Protein AF-A0A2I6S7T4-F1 (afdb_monomer_lite)

Structure (mmCIF, N/CA/C/O backbone):
data_AF-A0A2I6S7T4-F1
#
_entry.id   AF-A0A2I6S7T4-F1
#
loop_
_atom_site.group_PDB
_atom_site.id
_atom_site.type_symbol
_atom_site.label_atom_id
_atom_site.label_alt_id
_atom_site.label_comp_id
_atom_site.label_asym_id
_atom_site.label_entity_id
_atom_site.label_seq_id
_atom_site.pdbx_PDB_ins_code
_atom_site.Cartn_x
_atom_site.Cartn_y
_atom_site.Cartn_z
_atom_site.occupancy
_atom_site.B_iso_or_equiv
_atom_site.auth_seq_id
_atom_site.auth_comp_id
_atom_site.auth_asym_id
_atom_site.auth_atom_id
_atom_site.pdbx_PDB_model_num
ATOM 1 N N . MET A 1 1 ? 75.129 13.662 -32.065 1.00 60.12 1 MET A N 1
ATOM 2 C CA . MET A 1 1 ? 73.999 13.547 -31.119 1.00 60.12 1 MET A CA 1
ATOM 3 C C . MET A 1 1 ? 72.729 13.537 -31.941 1.00 60.12 1 MET A C 1
ATOM 5 O O . MET A 1 1 ? 72.327 14.592 -32.410 1.00 60.12 1 MET A O 1
ATOM 9 N N . SER A 1 2 ? 72.159 12.360 -32.183 1.00 69.50 2 SER A N 1
ATOM 10 C CA . SER A 1 2 ? 70.909 12.234 -32.933 1.00 69.50 2 SER A CA 1
ATOM 11 C C . SER A 1 2 ? 69.846 11.771 -31.955 1.00 69.50 2 SER A C 1
ATOM 13 O O . SER A 1 2 ? 69.944 10.685 -31.391 1.00 69.50 2 SER A O 1
ATOM 15 N N . PH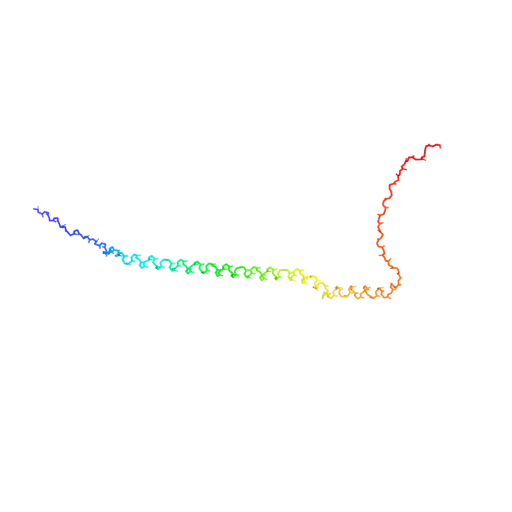E A 1 3 ? 68.914 12.671 -31.675 1.00 71.56 3 PHE A N 1
ATOM 16 C CA . PHE A 1 3 ? 67.750 12.422 -30.843 1.00 71.56 3 PHE A CA 1
ATOM 17 C C . PHE A 1 3 ? 66.821 11.483 -31.617 1.00 71.56 3 PHE A C 1
ATOM 19 O O . PHE A 1 3 ? 66.481 11.781 -32.761 1.00 71.56 3 PHE A O 1
ATOM 26 N N . ASP A 1 4 ? 66.455 10.359 -31.008 1.00 73.12 4 ASP A N 1
ATOM 27 C CA . ASP A 1 4 ? 65.502 9.389 -31.546 1.00 73.12 4 ASP A CA 1
ATOM 28 C C . ASP A 1 4 ? 64.152 9.598 -30.836 1.00 73.12 4 ASP A C 1
ATOM 30 O O . ASP A 1 4 ? 63.977 9.161 -29.692 1.00 73.12 4 ASP A O 1
ATOM 34 N N . PRO A 1 5 ? 63.209 10.358 -31.425 1.00 70.19 5 PRO A N 1
ATOM 35 C CA . PRO A 1 5 ? 61.892 10.538 -30.844 1.00 70.19 5 PRO A CA 1
ATOM 36 C C . PRO A 1 5 ? 61.028 9.325 -31.194 1.00 70.19 5 PRO A C 1
ATOM 38 O O . PRO A 1 5 ? 60.357 9.285 -32.225 1.00 70.19 5 PRO A O 1
ATOM 41 N N . GLY A 1 6 ? 61.026 8.331 -30.307 1.00 71.88 6 GLY A N 1
ATOM 42 C CA . GLY A 1 6 ? 60.129 7.186 -30.422 1.00 71.88 6 GLY A CA 1
ATOM 43 C C . GLY A 1 6 ? 58.660 7.626 -30.489 1.00 71.88 6 GLY A C 1
ATOM 44 O O . GLY A 1 6 ? 58.235 8.457 -29.682 1.00 71.88 6 GLY A O 1
ATOM 45 N N . PRO A 1 7 ? 57.837 7.051 -31.384 1.00 67.44 7 PRO A N 1
ATOM 46 C CA . PRO A 1 7 ? 56.406 7.277 -31.335 1.00 67.44 7 PRO A CA 1
ATOM 47 C C . PRO A 1 7 ? 55.656 5.952 -31.215 1.00 67.44 7 PRO A C 1
ATOM 49 O O . PRO A 1 7 ? 54.933 5.547 -32.121 1.00 67.44 7 PRO A O 1
ATOM 52 N N . TYR A 1 8 ? 55.717 5.311 -30.049 1.00 60.19 8 TYR A N 1
ATOM 53 C CA . TYR A 1 8 ? 54.655 4.373 -29.677 1.00 60.19 8 TYR A CA 1
ATOM 54 C C . TYR A 1 8 ? 53.586 5.144 -28.922 1.00 60.19 8 TYR A C 1
ATOM 56 O O . TYR A 1 8 ? 53.405 5.012 -27.711 1.00 60.19 8 TYR A O 1
ATOM 64 N N . ARG A 1 9 ? 52.863 5.981 -29.672 1.00 63.38 9 ARG A N 1
ATOM 65 C CA . ARG A 1 9 ? 51.558 6.482 -29.253 1.00 63.38 9 ARG A CA 1
ATOM 66 C C . ARG A 1 9 ? 50.675 5.250 -29.058 1.00 63.38 9 ARG A C 1
ATOM 68 O O . ARG A 1 9 ? 50.081 4.747 -30.008 1.00 63.38 9 ARG A O 1
ATOM 75 N N . ARG A 1 10 ? 50.633 4.742 -27.826 1.00 61.56 10 ARG A N 1
ATOM 76 C CA . ARG A 1 10 ? 49.719 3.691 -27.389 1.00 61.56 10 ARG A CA 1
ATOM 77 C C . ARG A 1 10 ? 48.316 4.281 -27.495 1.00 61.56 10 ARG A C 1
ATOM 79 O O . ARG A 1 10 ? 47.837 4.946 -26.583 1.00 61.56 10 ARG A O 1
ATOM 86 N N . GLN A 1 11 ? 47.693 4.108 -28.656 1.00 62.91 11 GLN A N 1
ATOM 87 C CA . GLN A 1 11 ? 46.264 4.310 -28.803 1.00 62.91 11 GLN A CA 1
ATOM 88 C C . GLN A 1 11 ? 45.621 3.260 -27.903 1.00 62.91 11 GLN A C 1
ATOM 90 O O . GLN A 1 11 ? 45.586 2.077 -28.235 1.00 62.91 11 GLN A O 1
ATOM 95 N N . ALA A 1 12 ? 45.194 3.681 -26.715 1.00 62.88 12 ALA A N 1
ATOM 96 C CA . ALA A 1 12 ? 44.221 2.939 -25.944 1.00 62.88 12 ALA A CA 1
ATOM 97 C C . ALA A 1 12 ? 42.948 2.928 -26.792 1.00 62.88 12 ALA A C 1
ATOM 99 O O . ALA A 1 12 ? 42.152 3.863 -26.758 1.00 62.88 12 ALA A O 1
ATOM 100 N N . GLY A 1 13 ? 42.827 1.917 -27.652 1.00 55.03 13 GLY A N 1
ATOM 101 C CA . GLY A 1 13 ? 41.595 1.640 -28.358 1.00 55.03 13 GLY A CA 1
ATOM 102 C C . GLY A 1 13 ? 40.545 1.353 -27.302 1.00 55.03 13 GLY A C 1
ATOM 103 O O . GLY A 1 13 ? 40.586 0.308 -26.656 1.00 55.03 13 GLY A O 1
ATOM 104 N N . THR A 1 14 ? 39.632 2.300 -27.096 1.00 65.44 14 THR A N 1
ATOM 105 C CA . THR A 1 14 ? 38.368 2.041 -26.417 1.00 65.44 14 THR A CA 1
ATOM 106 C C . THR A 1 14 ? 37.789 0.780 -27.060 1.00 65.44 14 THR A C 1
ATOM 108 O O . THR A 1 14 ? 37.649 0.771 -28.289 1.00 65.44 14 THR A O 1
ATOM 111 N N . PRO A 1 15 ? 37.536 -0.306 -26.303 1.00 58.41 15 PRO A N 1
ATOM 112 C CA . PRO A 1 15 ? 37.045 -1.547 -26.883 1.00 58.41 15 PRO A CA 1
ATOM 113 C C . PRO A 1 15 ? 35.801 -1.211 -27.695 1.00 58.41 15 PRO A C 1
ATOM 115 O O . PRO A 1 15 ? 34.872 -0.587 -27.183 1.00 58.41 15 PRO A O 1
ATOM 118 N N . GLY A 1 16 ? 35.855 -1.521 -28.991 1.00 58.91 16 GLY A N 1
ATOM 119 C CA . GLY A 1 16 ? 34.860 -1.098 -29.960 1.00 58.91 16 GLY A CA 1
ATOM 120 C C . GLY A 1 16 ? 33.475 -1.558 -29.53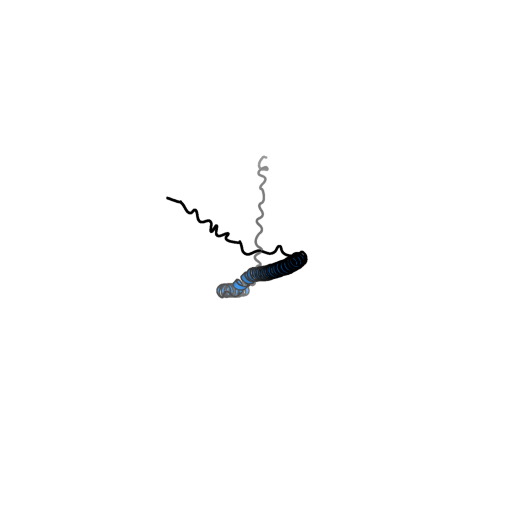5 1.00 58.91 16 GLY A C 1
ATOM 121 O O . GLY A 1 16 ? 33.103 -2.710 -29.754 1.00 58.91 16 GLY A O 1
ATOM 122 N N . VAL A 1 17 ? 32.694 -0.647 -28.955 1.00 63.66 17 VAL A N 1
ATOM 123 C CA . VAL A 1 17 ? 31.253 -0.817 -28.823 1.00 63.66 17 VAL A CA 1
ATOM 124 C C . VAL A 1 17 ? 30.716 -0.691 -30.238 1.00 63.66 17 VAL A C 1
ATOM 126 O O . VAL A 1 17 ? 30.485 0.404 -30.749 1.00 63.66 17 VAL A O 1
ATOM 129 N N . LYS A 1 18 ? 30.623 -1.833 -30.921 1.00 67.81 18 LYS A N 1
ATOM 130 C CA . LYS A 1 18 ? 30.018 -1.930 -32.244 1.00 67.81 18 LYS A CA 1
ATOM 131 C C . LYS A 1 18 ? 28.628 -1.286 -32.134 1.00 67.81 18 LYS A C 1
ATOM 133 O O . LYS A 1 18 ? 27.883 -1.677 -31.230 1.00 67.81 18 LYS A O 1
ATOM 138 N N . PRO A 1 19 ? 28.286 -0.285 -32.967 1.00 66.19 19 PRO A N 1
ATOM 139 C CA . PRO A 1 19 ? 27.015 0.412 -32.834 1.00 66.19 19 PRO A CA 1
ATOM 140 C C . PRO A 1 19 ? 25.893 -0.631 -32.885 1.00 66.19 19 PRO A C 1
ATOM 142 O O . PRO A 1 19 ? 25.895 -1.462 -33.801 1.00 66.19 19 PRO A O 1
ATOM 145 N N . PRO A 1 20 ? 24.989 -0.662 -31.887 1.00 68.25 20 PRO A N 1
ATOM 146 C CA . PRO A 1 20 ? 23.967 -1.690 -31.816 1.00 68.25 20 PRO A CA 1
ATOM 147 C C . PRO A 1 20 ? 23.144 -1.638 -33.099 1.00 68.25 20 PRO A C 1
ATOM 149 O O . PRO A 1 20 ? 22.582 -0.599 -33.451 1.00 68.25 20 PRO A O 1
ATOM 152 N N . GLY A 1 21 ? 23.115 -2.761 -33.818 1.00 79.88 21 GLY A N 1
ATOM 153 C CA . GLY A 1 21 ? 22.316 -2.888 -35.030 1.00 79.88 21 GLY A CA 1
ATOM 154 C C . GLY A 1 21 ? 20.845 -2.599 -34.731 1.00 79.88 21 GLY A C 1
ATOM 155 O O . GLY A 1 21 ? 20.379 -2.785 -33.605 1.00 79.88 21 GLY A O 1
ATOM 156 N N . LEU A 1 22 ? 20.096 -2.165 -35.744 1.00 84.81 22 LEU A N 1
ATOM 157 C CA . LEU A 1 22 ? 18.681 -1.793 -35.607 1.00 84.81 22 LEU A CA 1
ATOM 158 C C . LEU A 1 22 ? 17.838 -2.895 -34.931 1.00 84.81 22 LEU A C 1
ATOM 160 O O . LEU A 1 22 ? 16.957 -2.590 -34.133 1.00 84.81 22 LEU A O 1
ATOM 164 N N . LEU A 1 23 ? 18.180 -4.167 -35.163 1.00 83.44 23 LEU A N 1
ATOM 165 C CA . LEU A 1 23 ? 17.564 -5.327 -34.507 1.00 83.44 23 LEU A CA 1
ATOM 166 C C . LEU A 1 23 ? 17.800 -5.351 -32.990 1.00 83.44 23 LEU A C 1
ATOM 168 O O . LEU A 1 23 ? 16.857 -5.537 -32.228 1.00 83.44 23 LEU A O 1
ATOM 172 N N . ALA A 1 24 ? 19.032 -5.106 -32.534 1.00 83.69 24 ALA A N 1
ATOM 173 C CA . ALA A 1 24 ? 19.344 -5.040 -31.104 1.00 83.69 24 ALA A CA 1
ATOM 174 C C . ALA A 1 24 ? 18.577 -3.899 -30.422 1.00 83.69 24 ALA A C 1
ATOM 176 O O . ALA A 1 24 ? 18.111 -4.039 -29.294 1.00 83.69 24 ALA A O 1
ATOM 177 N N . LYS A 1 25 ? 18.387 -2.786 -31.138 1.00 84.62 25 LYS A N 1
ATOM 178 C CA . LYS A 1 25 ? 17.597 -1.649 -30.665 1.00 84.62 25 LYS A CA 1
ATOM 179 C C . LYS A 1 25 ? 16.107 -1.995 -30.558 1.00 84.62 25 LYS A C 1
ATOM 181 O O . LYS A 1 25 ? 15.478 -1.620 -29.576 1.00 84.62 25 LYS A O 1
ATOM 186 N N . ALA A 1 26 ? 15.563 -2.764 -31.503 1.00 92.06 26 ALA A N 1
ATOM 187 C CA . ALA A 1 26 ? 14.187 -3.257 -31.438 1.00 92.06 26 ALA A CA 1
ATOM 188 C C . ALA A 1 26 ? 13.970 -4.201 -30.243 1.00 92.06 26 ALA A C 1
ATOM 190 O O . ALA A 1 26 ? 13.039 -3.997 -29.468 1.00 92.06 26 ALA A O 1
ATOM 191 N N . PHE A 1 27 ? 14.867 -5.170 -30.029 1.00 92.44 27 PHE A N 1
ATOM 192 C CA . PHE A 1 27 ? 14.802 -6.052 -28.858 1.00 92.44 27 PHE A CA 1
ATOM 193 C C . PHE A 1 27 ? 14.909 -5.283 -27.540 1.00 92.44 27 PHE A C 1
ATOM 195 O O . PHE A 1 27 ? 14.174 -5.583 -26.603 1.00 92.44 27 PHE A O 1
ATOM 202 N N . ALA A 1 28 ? 15.773 -4.267 -27.473 1.00 90.44 28 ALA A N 1
ATOM 203 C CA . ALA A 1 28 ? 15.894 -3.419 -26.293 1.00 90.44 28 ALA A CA 1
ATOM 204 C C . ALA A 1 28 ? 14.595 -2.654 -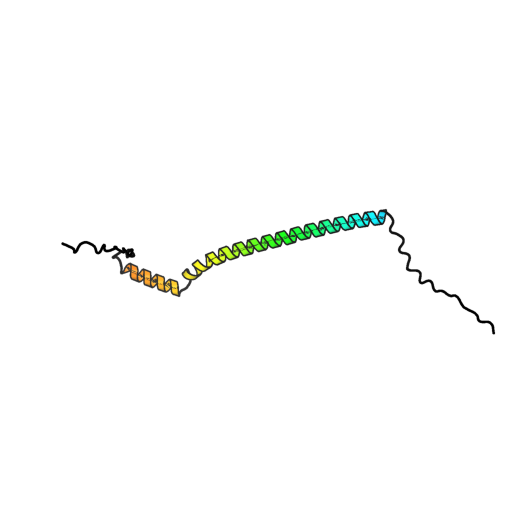25.995 1.00 90.44 28 ALA A C 1
ATOM 206 O O . ALA A 1 28 ? 14.175 -2.595 -24.842 1.00 90.44 28 ALA A O 1
ATOM 207 N N . VAL A 1 29 ? 13.931 -2.110 -27.023 1.00 93.62 29 VAL A N 1
ATOM 208 C CA . VAL A 1 29 ? 12.637 -1.425 -26.866 1.00 93.62 29 VAL A CA 1
ATOM 209 C C . VAL A 1 29 ? 11.568 -2.396 -26.380 1.00 93.62 29 VAL A C 1
ATOM 211 O O . VAL A 1 29 ? 10.870 -2.088 -25.419 1.00 93.62 29 VAL A O 1
ATOM 214 N N . VAL A 1 30 ? 11.470 -3.583 -26.984 1.00 95.56 30 VAL A N 1
ATOM 215 C CA . VAL A 1 30 ? 10.512 -4.609 -26.548 1.00 95.56 30 VAL A CA 1
ATOM 216 C C . VAL A 1 30 ? 10.773 -4.991 -25.094 1.00 95.56 30 VAL A C 1
ATOM 218 O O . VAL A 1 30 ? 9.854 -4.938 -24.289 1.00 95.56 30 VAL A O 1
ATOM 221 N N . ALA A 1 31 ? 12.022 -5.287 -24.728 1.00 95.56 31 ALA A N 1
ATOM 222 C CA . ALA A 1 31 ? 12.385 -5.628 -23.357 1.00 95.56 31 ALA A CA 1
ATOM 223 C C . ALA A 1 31 ? 12.021 -4.512 -22.364 1.00 95.56 31 ALA A C 1
ATOM 225 O O . ALA A 1 31 ? 11.449 -4.793 -21.311 1.00 95.56 31 ALA A O 1
ATOM 226 N N . ALA A 1 32 ? 12.292 -3.251 -22.709 1.00 95.06 32 ALA A N 1
ATOM 227 C CA . ALA A 1 32 ? 11.932 -2.105 -21.880 1.00 95.06 32 ALA A CA 1
ATOM 228 C C . ALA A 1 32 ? 10.412 -1.986 -21.687 1.00 95.06 32 ALA A C 1
ATOM 230 O O . ALA A 1 32 ? 9.957 -1.775 -20.565 1.00 95.06 32 ALA A O 1
ATOM 231 N N . VAL A 1 33 ? 9.624 -2.178 -22.751 1.00 96.56 33 VAL A N 1
ATOM 232 C CA . VAL A 1 33 ? 8.155 -2.174 -22.679 1.00 96.56 33 VAL A CA 1
ATOM 233 C C . VAL A 1 33 ? 7.653 -3.311 -21.792 1.00 96.56 33 VAL A C 1
ATOM 235 O O . VAL A 1 33 ? 6.814 -3.079 -20.924 1.00 96.56 33 VAL A O 1
ATOM 238 N N . THR A 1 34 ? 8.193 -4.521 -21.939 1.00 95.88 34 THR A N 1
ATOM 239 C CA . THR A 1 34 ? 7.803 -5.664 -21.105 1.00 95.88 34 THR A CA 1
ATOM 240 C C . THR A 1 34 ? 8.093 -5.397 -19.630 1.00 95.88 34 THR A C 1
ATOM 242 O O . THR A 1 34 ? 7.226 -5.610 -18.784 1.00 95.88 34 THR A O 1
ATOM 245 N N . ILE A 1 35 ? 9.281 -4.875 -19.310 1.00 96.69 35 ILE A N 1
ATOM 246 C CA . ILE A 1 35 ? 9.655 -4.508 -17.937 1.00 96.69 35 ILE A CA 1
ATOM 247 C C . ILE A 1 35 ? 8.729 -3.413 -17.399 1.00 96.69 35 ILE A C 1
ATOM 249 O O . ILE A 1 35 ? 8.277 -3.509 -16.260 1.00 96.69 35 ILE A O 1
ATOM 253 N N . ALA A 1 36 ? 8.400 -2.406 -18.212 1.00 95.69 36 ALA A N 1
ATOM 254 C CA . ALA A 1 36 ? 7.480 -1.344 -17.822 1.00 95.69 36 ALA A CA 1
ATOM 255 C C . ALA A 1 36 ? 6.085 -1.893 -17.481 1.00 95.69 36 ALA A C 1
ATOM 257 O O . ALA A 1 36 ? 5.510 -1.505 -16.467 1.00 95.69 36 ALA A O 1
ATOM 258 N N . ILE A 1 37 ? 5.567 -2.838 -18.273 1.00 96.06 37 ILE A N 1
ATOM 259 C CA . ILE A 1 37 ? 4.281 -3.496 -18.001 1.00 96.06 37 ILE A CA 1
ATOM 260 C C . ILE A 1 37 ? 4.346 -4.289 -16.695 1.00 96.06 37 ILE A C 1
ATOM 262 O O . ILE A 1 37 ? 3.447 -4.173 -15.866 1.00 96.06 37 ILE A O 1
ATOM 266 N N . VAL A 1 38 ? 5.408 -5.069 -16.476 1.00 96.06 38 VAL A N 1
ATOM 267 C CA . VAL A 1 38 ? 5.574 -5.847 -15.238 1.00 96.06 38 VAL A CA 1
ATOM 268 C C . VAL A 1 38 ? 5.659 -4.929 -14.017 1.00 96.06 38 VAL A C 1
ATOM 270 O O . VAL A 1 38 ? 4.990 -5.181 -13.018 1.00 96.06 38 VAL A O 1
ATOM 273 N N . ALA A 1 39 ? 6.421 -3.836 -14.100 1.00 93.50 39 ALA A N 1
ATOM 274 C CA . ALA A 1 39 ? 6.514 -2.843 -13.033 1.00 93.50 39 ALA A CA 1
ATOM 275 C C . ALA A 1 39 ? 5.160 -2.165 -12.758 1.00 93.50 39 ALA A C 1
ATOM 277 O O . ALA A 1 39 ? 4.778 -1.989 -11.600 1.00 93.50 39 ALA A O 1
ATOM 278 N N . LEU A 1 40 ? 4.403 -1.840 -13.812 1.00 93.94 40 LEU A N 1
ATOM 279 C CA . LEU A 1 40 ? 3.053 -1.292 -13.692 1.00 93.94 40 LEU A CA 1
ATOM 280 C C . LEU A 1 40 ? 2.109 -2.286 -12.999 1.00 93.94 40 LEU A C 1
ATOM 282 O O . LEU A 1 40 ? 1.414 -1.916 -12.056 1.00 93.94 40 LEU A O 1
ATOM 286 N N . MET A 1 41 ? 2.117 -3.555 -13.412 1.00 94.88 41 MET A N 1
ATOM 287 C CA . MET A 1 41 ? 1.325 -4.619 -12.783 1.00 94.88 41 MET A CA 1
ATOM 288 C C . MET A 1 41 ? 1.697 -4.800 -11.312 1.00 94.88 41 MET A C 1
ATOM 290 O O . MET A 1 41 ? 0.815 -4.901 -10.461 1.00 94.88 41 MET A O 1
ATOM 294 N N . PHE A 1 42 ? 2.991 -4.767 -10.993 1.00 94.50 42 PHE A N 1
ATOM 295 C CA . PHE A 1 42 ? 3.464 -4.830 -9.616 1.00 94.50 42 PHE A CA 1
ATOM 296 C C . PHE A 1 42 ? 2.933 -3.660 -8.776 1.00 94.50 42 PHE A C 1
ATOM 298 O O . PHE A 1 42 ? 2.459 -3.871 -7.661 1.00 94.50 42 PHE A O 1
ATOM 305 N N . SER A 1 43 ? 2.928 -2.440 -9.325 1.00 95.25 43 SER A N 1
ATOM 306 C CA . SER A 1 43 ? 2.355 -1.267 -8.655 1.00 95.25 43 SER A CA 1
ATOM 307 C C . SER A 1 43 ? 0.863 -1.441 -8.355 1.00 95.25 43 SER A C 1
ATOM 309 O O . SER A 1 43 ? 0.434 -1.160 -7.235 1.00 95.25 43 SER A O 1
ATOM 311 N N . VAL A 1 44 ? 0.086 -1.982 -9.302 1.00 95.69 44 VAL A N 1
ATOM 312 C CA . VAL A 1 44 ? -1.343 -2.282 -9.099 1.00 95.69 44 VAL A CA 1
ATOM 313 C C . VAL A 1 44 ? -1.542 -3.298 -7.974 1.00 95.69 44 VAL A C 1
ATOM 315 O O . VAL A 1 44 ? -2.415 -3.109 -7.129 1.00 95.69 44 VAL A O 1
ATOM 318 N N . VAL A 1 45 ? -0.722 -4.350 -7.920 1.00 95.62 45 VAL A N 1
ATOM 319 C CA . VAL A 1 45 ? -0.805 -5.372 -6.864 1.00 95.62 45 VAL A CA 1
ATOM 320 C C . VAL A 1 45 ? -0.491 -4.776 -5.494 1.00 95.62 45 VAL A C 1
ATOM 322 O O . VAL A 1 45 ? -1.255 -4.979 -4.552 1.00 95.62 45 VAL A O 1
ATOM 325 N N . VAL A 1 46 ? 0.591 -4.002 -5.373 1.00 95.62 46 VAL A N 1
ATOM 326 C CA . VAL A 1 46 ? 0.947 -3.325 -4.115 1.00 95.62 46 VAL A CA 1
ATOM 327 C C . VAL A 1 46 ? -0.171 -2.382 -3.674 1.00 95.62 46 VAL A C 1
ATOM 329 O O . VAL A 1 46 ? -0.546 -2.378 -2.502 1.00 95.62 46 VAL A O 1
ATOM 332 N N . PHE A 1 47 ? -0.752 -1.628 -4.607 1.00 95.50 47 PHE A N 1
ATOM 333 C CA . PHE A 1 47 ? -1.883 -0.749 -4.330 1.00 95.50 47 PHE A CA 1
ATOM 334 C C . PHE A 1 47 ? -3.121 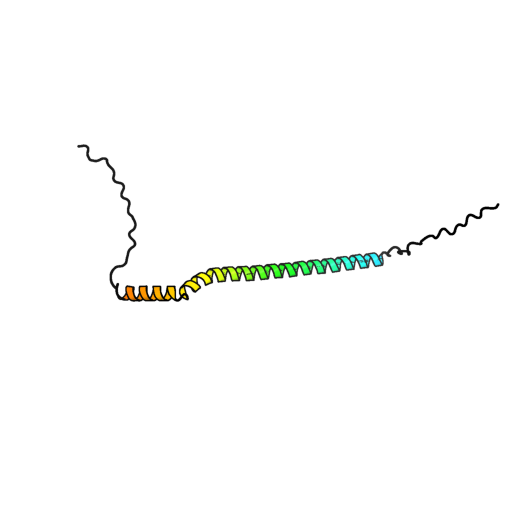-1.526 -3.856 1.00 95.50 47 PHE A C 1
ATOM 336 O O . PHE A 1 47 ? -3.744 -1.145 -2.866 1.00 95.50 47 PHE A O 1
ATOM 343 N N . ALA A 1 48 ? -3.448 -2.652 -4.496 1.00 95.81 48 ALA A N 1
ATOM 344 C CA . ALA A 1 48 ? -4.551 -3.515 -4.079 1.00 95.81 48 ALA A CA 1
ATOM 345 C C . ALA A 1 48 ? -4.337 -4.083 -2.667 1.00 95.81 48 ALA A C 1
ATOM 347 O O . ALA A 1 48 ? -5.269 -4.095 -1.863 1.00 95.81 48 ALA A O 1
ATOM 348 N N . ILE A 1 49 ? -3.108 -4.495 -2.332 1.00 97.19 49 ILE A N 1
ATOM 349 C CA . ILE A 1 49 ? -2.752 -4.948 -0.980 1.00 97.19 49 ILE A CA 1
ATOM 350 C C . ILE A 1 49 ? -2.909 -3.803 0.023 1.00 97.19 49 ILE A C 1
ATOM 352 O O . ILE A 1 49 ? -3.505 -4.002 1.079 1.00 97.19 49 ILE A O 1
ATOM 356 N N . ALA A 1 50 ? -2.427 -2.601 -0.301 1.00 97.12 50 ALA A N 1
ATOM 357 C CA . ALA A 1 50 ? -2.568 -1.434 0.565 1.00 97.12 50 ALA A 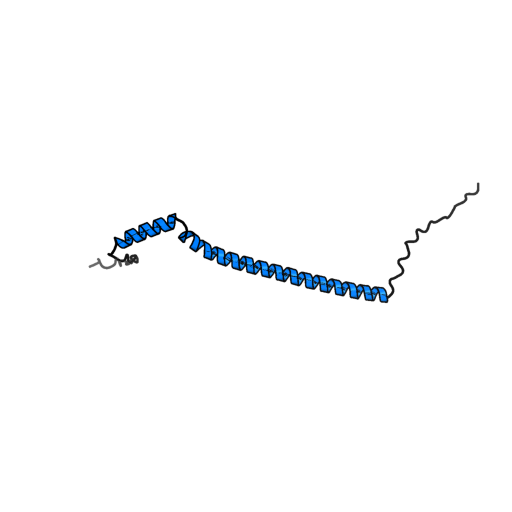CA 1
ATOM 358 C C . ALA A 1 50 ? -4.045 -1.105 0.840 1.00 97.12 50 ALA A C 1
ATOM 360 O O . ALA A 1 50 ? -4.413 -0.864 1.990 1.00 97.12 50 ALA A O 1
ATOM 361 N N . LEU A 1 51 ? -4.906 -1.167 -0.183 1.00 97.06 51 LEU A N 1
ATOM 362 C CA . LEU A 1 51 ? -6.352 -1.014 -0.012 1.00 97.06 51 LEU A CA 1
ATOM 363 C C . LEU A 1 51 ? -6.954 -2.130 0.842 1.00 97.06 51 LEU A C 1
ATOM 365 O O . LEU A 1 51 ? -7.732 -1.838 1.746 1.00 97.06 51 LEU A O 1
ATOM 369 N N . ALA A 1 52 ? -6.587 -3.390 0.603 1.00 96.62 52 ALA A N 1
ATOM 370 C CA . ALA A 1 52 ? -7.077 -4.516 1.392 1.00 96.62 52 ALA A CA 1
ATOM 371 C C . ALA A 1 52 ? -6.705 -4.365 2.874 1.00 96.62 52 ALA A C 1
ATOM 373 O O . ALA A 1 52 ? -7.568 -4.483 3.742 1.00 96.62 52 ALA A O 1
ATOM 374 N N . VAL A 1 53 ? -5.448 -4.024 3.170 1.00 96.75 53 VAL A N 1
ATOM 375 C CA . VAL A 1 53 ? -4.990 -3.727 4.534 1.00 96.75 53 VAL A CA 1
ATOM 376 C C . VAL A 1 53 ? -5.755 -2.536 5.106 1.00 96.75 53 VAL A C 1
ATOM 378 O O . VAL A 1 53 ? -6.225 -2.613 6.237 1.00 96.75 53 VAL A O 1
ATOM 381 N N . GLY A 1 54 ? -5.951 -1.472 4.324 1.00 95.88 54 GLY A N 1
ATOM 382 C CA . GLY A 1 54 ? -6.745 -0.312 4.722 1.00 95.88 54 GLY A CA 1
ATOM 383 C C . GLY A 1 54 ? -8.170 -0.686 5.129 1.00 95.88 54 GLY A C 1
ATOM 384 O O . GLY A 1 54 ? -8.622 -0.282 6.196 1.00 95.88 54 GLY A O 1
ATOM 385 N N . VAL A 1 55 ? -8.855 -1.519 4.341 1.00 96.38 55 VAL A N 1
ATOM 386 C CA . VAL A 1 55 ? -10.212 -2.006 4.640 1.00 96.38 55 VAL A CA 1
ATOM 387 C C . VAL A 1 55 ? -10.225 -2.905 5.874 1.00 96.38 55 VAL A C 1
ATOM 389 O O . VAL A 1 55 ? -11.107 -2.759 6.717 1.00 96.38 55 VAL A O 1
ATOM 392 N N . ILE A 1 56 ? -9.249 -3.805 6.020 1.00 95.19 56 ILE A N 1
ATOM 393 C CA . ILE A 1 56 ? -9.131 -4.680 7.196 1.00 95.19 56 ILE A CA 1
ATOM 394 C C . ILE A 1 56 ? -8.931 -3.843 8.460 1.00 95.19 56 ILE A C 1
ATOM 396 O O . ILE A 1 56 ? -9.626 -4.055 9.451 1.00 95.19 56 ILE A O 1
ATOM 400 N N . VAL A 1 57 ? -8.016 -2.873 8.423 1.00 93.88 57 VAL A N 1
ATOM 401 C CA . VAL A 1 57 ? -7.732 -1.968 9.541 1.00 93.88 57 VAL A CA 1
ATOM 402 C C . VAL A 1 57 ? -8.954 -1.109 9.845 1.00 93.88 57 VAL A C 1
ATOM 404 O O . VAL A 1 57 ? -9.349 -1.017 11.001 1.00 93.88 57 VAL A O 1
ATOM 407 N N . TRP A 1 58 ? -9.608 -0.540 8.832 1.00 92.50 58 TRP A N 1
ATOM 408 C CA . TRP A 1 58 ? -10.812 0.274 9.006 1.00 92.50 58 TRP A CA 1
ATOM 409 C C . TRP A 1 58 ? -11.970 -0.522 9.610 1.00 92.50 58 TRP A C 1
ATOM 411 O O . TRP A 1 58 ? -12.600 -0.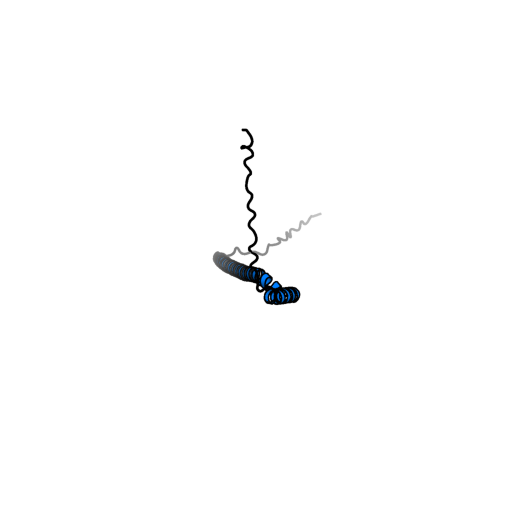083 10.574 1.00 92.50 58 TRP A O 1
ATOM 421 N N . GLY A 1 59 ? -12.207 -1.728 9.091 1.00 94.75 59 GLY A N 1
ATOM 422 C CA . GLY A 1 59 ? -13.155 -2.677 9.654 1.00 94.75 59 GLY A CA 1
ATOM 423 C C . GLY A 1 59 ? -12.796 -2.991 11.102 1.00 94.75 59 GLY A C 1
ATOM 424 O O . GLY A 1 59 ? -13.620 -2.814 11.991 1.00 94.75 59 GLY A O 1
ATOM 425 N N . TRP A 1 60 ? -11.547 -3.356 11.383 1.00 90.12 60 TRP A N 1
ATOM 426 C CA . TRP A 1 60 ? -11.111 -3.651 12.743 1.00 90.12 60 TRP A CA 1
ATOM 427 C C . TRP A 1 60 ? -11.281 -2.460 13.692 1.00 90.12 60 TRP A C 1
ATOM 429 O O . TRP A 1 60 ? -11.787 -2.654 14.794 1.00 90.12 60 TRP A O 1
ATOM 439 N N . LEU A 1 61 ? -10.943 -1.233 13.278 1.00 88.25 61 LEU A N 1
ATOM 440 C CA . LEU A 1 61 ? -11.155 -0.017 14.073 1.00 88.25 61 LEU A CA 1
ATOM 441 C C . LEU A 1 61 ? -12.637 0.182 14.390 1.00 88.25 61 LEU A C 1
ATOM 443 O O . LEU A 1 61 ? -12.989 0.415 15.546 1.00 88.25 61 LEU A O 1
ATOM 447 N N . TRP A 1 62 ? -13.509 0.035 13.392 1.00 88.06 62 TRP A N 1
ATOM 448 C CA . TRP A 1 62 ? -14.951 0.167 13.575 1.00 88.06 62 TRP A CA 1
ATOM 449 C C . TRP A 1 62 ? -15.500 -0.882 14.552 1.00 88.06 62 TRP A C 1
ATOM 451 O O . TRP A 1 62 ? -16.269 -0.560 15.462 1.00 88.06 62 TRP A O 1
ATOM 461 N N . TRP A 1 63 ? -15.028 -2.126 14.441 1.00 82.81 63 TRP A N 1
ATOM 462 C CA . TRP A 1 63 ? -15.366 -3.202 15.370 1.00 82.81 63 TRP A CA 1
ATOM 463 C C . TRP A 1 63 ? -14.782 -2.971 16.767 1.00 82.81 63 TRP A C 1
ATOM 465 O O . TRP A 1 63 ? -15.460 -3.235 17.754 1.00 82.81 63 TRP A O 1
ATOM 475 N N . LYS A 1 64 ? -13.564 -2.436 16.887 1.00 78.31 64 LYS A N 1
ATOM 476 C CA . LYS A 1 64 ? -12.903 -2.143 18.166 1.00 78.31 64 LYS A CA 1
ATOM 477 C C . LYS A 1 64 ? -13.616 -1.019 18.912 1.00 78.31 64 LYS A C 1
ATOM 479 O O . LYS A 1 64 ? -13.907 -1.169 20.095 1.00 78.31 64 LYS A O 1
ATOM 484 N N . MET A 1 65 ? -13.980 0.054 18.210 1.00 75.88 65 MET A N 1
ATOM 485 C CA . MET A 1 65 ? -14.793 1.148 18.753 1.00 75.88 65 MET A CA 1
ATOM 486 C C . MET A 1 65 ? -16.171 0.645 19.197 1.00 75.88 65 MET A C 1
ATOM 488 O O . MET A 1 65 ? -16.676 1.057 20.241 1.00 75.88 65 MET A O 1
ATOM 492 N N . ARG A 1 66 ? -16.757 -0.317 18.473 1.00 76.25 66 ARG A N 1
ATOM 493 C CA . ARG A 1 66 ? -17.996 -0.991 18.888 1.00 76.25 66 ARG A CA 1
ATOM 494 C C . ARG A 1 66 ? -17.791 -1.919 20.095 1.00 76.25 66 ARG A C 1
ATOM 496 O O . ARG A 1 66 ? -18.658 -1.984 20.963 1.00 76.25 66 ARG A O 1
ATOM 503 N N . ALA A 1 67 ? -16.660 -2.616 20.167 1.00 69.19 67 ALA A N 1
ATOM 504 C CA . ALA A 1 67 ? -16.351 -3.600 21.202 1.00 69.19 67 ALA A CA 1
ATOM 505 C C . ALA A 1 67 ? -15.993 -2.966 22.552 1.00 69.19 67 ALA A C 1
ATOM 507 O O . ALA A 1 67 ? -16.272 -3.569 23.586 1.00 69.19 67 ALA A O 1
ATOM 508 N N . LEU A 1 68 ? -15.458 -1.740 22.571 1.00 64.62 68 LEU A N 1
ATOM 509 C CA . LEU A 1 68 ? -15.190 -1.003 23.814 1.00 64.62 68 LEU A CA 1
ATOM 510 C C . LEU A 1 68 ? -16.460 -0.793 24.655 1.00 64.62 68 LEU A C 1
ATOM 512 O O . LEU A 1 68 ? -16.405 -0.884 25.877 1.00 64.62 68 LEU A O 1
ATOM 516 N N . ARG A 1 69 ? -17.631 -0.622 24.020 1.00 64.75 69 ARG A N 1
ATOM 517 C CA . ARG A 1 69 ? -18.916 -0.571 24.743 1.00 64.75 69 ARG A CA 1
ATOM 518 C C . ARG A 1 69 ? -19.262 -1.877 25.456 1.00 64.75 69 ARG A C 1
ATOM 520 O O . ARG A 1 69 ? -19.966 -1.845 26.456 1.00 64.75 69 ARG A O 1
ATOM 527 N N . LYS A 1 70 ? -18.783 -3.017 24.952 1.00 61.94 70 LYS A N 1
ATOM 528 C CA . LYS A 1 70 ? -19.079 -4.337 25.523 1.00 61.94 70 LYS A CA 1
ATOM 529 C C . LYS A 1 70 ? -18.108 -4.723 26.637 1.00 61.94 70 LYS A C 1
ATOM 531 O O . LYS A 1 70 ? -18.468 -5.503 27.509 1.00 61.94 70 LYS A O 1
ATOM 536 N N . GLN A 1 71 ? -16.917 -4.125 26.651 1.00 65.19 71 GLN A N 1
ATOM 537 C CA . GLN A 1 71 ? -15.940 -4.336 27.720 1.00 65.19 71 GLN A CA 1
ATOM 538 C C . GLN A 1 71 ? -16.429 -3.794 29.068 1.00 65.19 71 GLN A C 1
ATOM 540 O O . GLN A 1 71 ? -16.191 -4.433 30.088 1.00 65.19 71 GLN A O 1
ATOM 545 N N . MET A 1 72 ? -17.198 -2.699 29.063 1.00 61.59 72 MET A N 1
ATOM 546 C CA . MET A 1 72 ? -17.845 -2.174 30.272 1.00 61.59 72 MET A CA 1
ATOM 547 C C . MET A 1 72 ? -18.895 -3.138 30.842 1.00 61.59 72 MET A C 1
ATOM 549 O O . MET A 1 72 ? -19.112 -3.153 32.039 1.00 61.59 72 MET A O 1
ATOM 553 N N . GLU A 1 73 ? -19.531 -3.984 30.026 1.00 61.94 73 GLU A N 1
ATOM 554 C CA . GLU A 1 73 ? -20.523 -4.957 30.513 1.00 61.94 73 GLU A CA 1
ATOM 555 C C . GLU A 1 73 ? -19.866 -6.223 31.099 1.00 61.94 73 GLU A C 1
ATOM 557 O O . GLU A 1 73 ? -20.417 -6.874 31.990 1.00 61.94 73 GLU A O 1
ATOM 562 N N . SER A 1 74 ? -18.658 -6.558 30.634 1.00 63.50 74 SER A N 1
ATOM 563 C CA . SER A 1 74 ? -17.834 -7.640 31.189 1.00 63.50 74 SER A CA 1
ATOM 564 C C . SER A 1 74 ? -16.984 -7.226 32.391 1.00 63.50 74 SER A C 1
ATOM 566 O O . SER A 1 74 ? -16.382 -8.096 33.016 1.00 63.50 74 SER A O 1
ATOM 568 N N . ASP A 1 75 ? -16.912 -5.933 32.708 1.00 72.88 75 ASP A N 1
ATOM 569 C CA . ASP A 1 75 ? -16.161 -5.451 33.861 1.00 72.88 75 ASP A CA 1
ATOM 570 C C . ASP A 1 75 ? -16.878 -5.893 35.156 1.00 72.88 75 ASP A C 1
ATOM 572 O O . ASP A 1 75 ? -18.055 -5.553 35.349 1.00 72.88 75 ASP A O 1
ATOM 576 N N . PRO A 1 76 ? -16.232 -6.677 36.042 1.00 68.12 76 PRO A N 1
ATOM 577 C CA . PRO A 1 76 ? -16.844 -7.128 37.290 1.00 68.12 76 PRO A CA 1
ATOM 578 C C . PRO A 1 76 ? -17.361 -5.964 38.148 1.00 68.12 76 PRO A C 1
ATOM 580 O O . PRO A 1 76 ? -18.386 -6.120 38.810 1.00 68.12 76 PRO A O 1
ATOM 583 N N . GLN A 1 77 ? -16.744 -4.777 38.063 1.00 71.31 77 GLN A N 1
ATOM 584 C CA . GLN A 1 77 ? -17.229 -3.580 38.760 1.00 71.31 77 GLN A CA 1
ATOM 585 C C . GLN A 1 77 ? -18.596 -3.113 38.243 1.00 71.31 77 GLN A C 1
ATOM 587 O O . GLN A 1 77 ? -19.492 -2.795 39.027 1.00 71.31 77 GLN A O 1
ATOM 592 N N . PHE A 1 78 ? -18.800 -3.124 36.924 1.00 69.88 78 PHE A N 1
ATOM 593 C CA . PHE A 1 78 ? -20.088 -2.789 36.318 1.00 69.88 78 PHE A CA 1
ATOM 594 C C . PHE A 1 78 ? -21.144 -3.858 36.600 1.00 69.88 78 PHE A C 1
ATOM 596 O O . PHE A 1 78 ? -22.308 -3.517 36.805 1.00 69.88 78 PHE A O 1
ATOM 603 N N . GLN A 1 79 ? -20.763 -5.140 36.654 1.00 71.56 79 GLN A N 1
ATOM 604 C CA . GLN A 1 79 ? -21.682 -6.218 37.030 1.00 71.56 79 GLN A CA 1
ATOM 605 C C . GLN A 1 79 ? -22.125 -6.119 38.492 1.00 71.56 79 GLN A C 1
ATOM 607 O O . GLN A 1 79 ? -23.306 -6.323 38.774 1.00 71.56 79 GLN A O 1
ATOM 612 N N . GLU A 1 80 ? -21.231 -5.764 39.417 1.00 72.19 80 GLU A N 1
ATOM 613 C CA . GLU A 1 80 ? -21.587 -5.499 40.816 1.00 72.19 80 GLU A CA 1
ATOM 614 C C . GLU A 1 80 ? -22.480 -4.265 40.956 1.00 72.19 80 GLU A C 1
ATOM 616 O O . GLU A 1 80 ? -23.470 -4.311 41.690 1.00 72.19 80 GLU A O 1
ATOM 621 N N . MET A 1 81 ? -22.201 -3.187 40.213 1.00 72.19 81 MET A N 1
ATOM 622 C CA . MET A 1 81 ? -23.079 -2.013 40.161 1.00 72.19 81 MET A CA 1
ATOM 623 C C . MET A 1 81 ? -24.462 -2.366 39.608 1.00 72.19 81 MET A C 1
ATOM 625 O O . MET A 1 81 ? -25.465 -1.953 40.188 1.00 72.19 81 MET A O 1
ATOM 629 N N . ARG A 1 82 ? -24.542 -3.181 38.545 1.00 70.94 82 ARG A N 1
ATOM 630 C CA . ARG A 1 82 ? -25.813 -3.673 37.992 1.00 70.94 82 ARG A CA 1
ATOM 631 C C . ARG A 1 82 ? -26.550 -4.587 38.965 1.00 70.94 82 ARG A C 1
ATOM 633 O O . ARG A 1 82 ? -27.750 -4.418 39.120 1.00 70.94 82 ARG A O 1
ATOM 640 N N . ARG A 1 83 ? -25.866 -5.502 39.661 1.00 70.75 83 ARG A N 1
ATOM 641 C CA . ARG A 1 83 ? -26.477 -6.351 40.703 1.00 70.75 83 ARG A CA 1
ATOM 642 C C . ARG A 1 83 ? -26.964 -5.530 41.894 1.00 70.75 83 ARG A C 1
ATOM 644 O O . ARG A 1 83 ? -28.044 -5.806 42.400 1.00 70.75 83 ARG A O 1
ATOM 651 N N . ARG A 1 84 ? -26.230 -4.493 42.313 1.00 72.00 84 ARG A N 1
ATOM 652 C CA . ARG A 1 84 ? -26.694 -3.538 43.336 1.00 72.00 84 ARG A CA 1
ATOM 653 C C . ARG A 1 84 ? -27.891 -2.722 42.857 1.00 72.00 84 ARG A C 1
ATOM 655 O O . ARG A 1 84 ? -28.823 -2.541 43.628 1.00 72.00 84 ARG A O 1
ATOM 662 N N . ALA A 1 85 ? -27.886 -2.249 41.612 1.00 66.94 85 ALA A N 1
ATOM 663 C CA . ALA A 1 85 ? -29.003 -1.508 41.031 1.00 66.94 85 ALA A CA 1
ATOM 664 C C . ALA A 1 85 ? -30.246 -2.393 40.851 1.00 66.94 85 ALA A C 1
ATOM 666 O O . ALA A 1 85 ? -31.347 -1.948 41.139 1.00 66.94 85 ALA A O 1
ATOM 667 N N . GLN A 1 86 ? -30.067 -3.654 40.450 1.00 65.94 86 GLN A N 1
ATOM 668 C CA . GLN A 1 86 ? -31.143 -4.626 40.246 1.00 65.94 86 GLN A CA 1
ATOM 669 C C . GLN A 1 86 ? -31.679 -5.198 41.572 1.00 65.94 86 GLN A C 1
ATOM 671 O O . GLN A 1 86 ? -32.876 -5.447 41.711 1.00 65.94 86 GLN A O 1
ATOM 676 N N . GLY A 1 87 ? -30.813 -5.336 42.582 1.00 59.75 87 GLY A N 1
ATOM 677 C CA . GLY A 1 87 ? -31.209 -5.613 43.964 1.00 59.75 87 GLY A CA 1
ATOM 678 C C . GLY A 1 87 ? -31.994 -4.453 44.576 1.00 59.75 87 GLY A C 1
ATOM 679 O O . GLY A 1 87 ? -32.985 -4.682 45.255 1.00 59.75 87 GLY A O 1
ATOM 680 N N . ARG A 1 88 ? -31.626 -3.206 44.250 1.00 57.34 88 ARG A N 1
ATOM 681 C CA . ARG A 1 88 ? -32.342 -2.005 44.700 1.00 57.34 88 ARG A CA 1
ATOM 682 C C . ARG A 1 88 ? -33.645 -1.764 43.931 1.00 57.34 88 ARG A C 1
ATOM 684 O O . ARG A 1 88 ? -34.624 -1.367 44.539 1.00 57.34 88 ARG A O 1
ATOM 691 N N . SER A 1 89 ? -33.716 -2.075 42.635 1.00 52.62 89 SER A N 1
ATOM 692 C CA . SER A 1 89 ? -34.955 -1.955 41.845 1.00 52.62 89 SER A CA 1
ATOM 693 C C . SER A 1 89 ? -36.001 -3.014 42.193 1.00 52.62 89 SER A C 1
ATOM 695 O O . SER A 1 89 ? -37.184 -2.793 41.975 1.00 52.62 89 SER A O 1
ATOM 697 N N . SER A 1 90 ? -35.579 -4.163 42.729 1.00 53.31 90 SER A N 1
ATOM 698 C CA . SER A 1 90 ? -36.502 -5.162 43.288 1.00 53.31 90 SER A CA 1
ATOM 699 C C . SER A 1 90 ? -37.114 -4.707 44.623 1.00 53.31 90 SER A C 1
ATOM 701 O O . SER A 1 90 ? -38.150 -5.225 45.022 1.00 53.31 90 SER A O 1
ATOM 703 N N . GLU A 1 91 ? -36.490 -3.732 45.296 1.00 53.12 91 GLU A N 1
ATOM 704 C CA . GLU A 1 91 ? -36.969 -3.123 46.545 1.00 53.12 91 GLU A CA 1
ATOM 705 C C . GLU A 1 91 ? -37.724 -1.803 46.284 1.00 53.12 91 GLU A C 1
ATOM 707 O O . GLU A 1 91 ? -38.675 -1.467 46.984 1.00 53.12 91 GLU A O 1
ATOM 712 N N . THR A 1 92 ? -37.373 -1.077 45.218 1.00 50.25 92 THR A N 1
ATOM 713 C CA . THR A 1 92 ? -38.068 0.129 44.743 1.00 50.25 92 THR A CA 1
ATOM 714 C C . THR A 1 92 ? -39.105 -0.229 43.674 1.00 50.25 92 THR A C 1
ATOM 716 O O . THR A 1 92 ? -39.034 0.193 42.525 1.00 50.25 92 THR A O 1
ATOM 719 N N . GLY A 1 93 ? -40.105 -1.019 44.065 1.00 49.22 93 GLY A N 1
ATOM 720 C CA . GLY A 1 93 ? -41.339 -1.231 43.302 1.00 49.22 93 GLY A CA 1
ATOM 721 C C . GLY A 1 93 ? -42.315 -0.045 43.346 1.00 49.22 93 GLY A C 1
ATOM 722 O O . GLY A 1 93 ? -43.518 -0.252 43.227 1.00 49.22 93 GLY A O 1
ATOM 723 N N . ALA A 1 94 ? -41.847 1.189 43.546 1.00 53.56 94 ALA A N 1
ATOM 724 C CA . ALA A 1 94 ? -42.703 2.370 43.594 1.00 53.56 94 ALA A CA 1
ATOM 725 C C . ALA A 1 94 ? -41.952 3.608 43.088 1.00 53.56 94 ALA A C 1
ATOM 727 O O . ALA A 1 94 ? -40.841 3.882 43.526 1.00 53.56 94 ALA A O 1
ATOM 728 N N . SER A 1 95 ? -42.620 4.354 42.212 1.00 52.66 95 SER A N 1
ATOM 729 C CA . SER A 1 95 ? -42.205 5.607 41.572 1.00 52.66 95 SER A CA 1
ATOM 730 C C . SER A 1 95 ? -41.196 5.493 40.434 1.00 52.66 95 SER A C 1
ATOM 732 O O . SER A 1 95 ? -40.010 5.231 40.607 1.00 52.66 95 SER A O 1
ATOM 734 N N . GLY A 1 96 ? -41.704 5.775 39.233 1.00 57.59 96 GLY A N 1
ATOM 735 C CA . GLY A 1 96 ? -40.876 6.255 38.145 1.00 57.59 96 GLY A CA 1
ATOM 736 C C . GLY A 1 96 ? -40.308 7.619 38.513 1.00 57.59 96 GLY A C 1
ATOM 737 O O . GLY A 1 96 ? -41.062 8.571 38.696 1.00 57.59 96 GLY A O 1
ATOM 738 N N . ASP A 1 97 ? -38.986 7.708 38.569 1.00 56.44 97 ASP A N 1
ATOM 739 C CA . ASP A 1 97 ? -38.292 8.987 38.496 1.00 56.44 97 ASP A CA 1
ATOM 740 C C . ASP A 1 97 ? -38.406 9.502 37.058 1.00 56.44 97 ASP A C 1
ATOM 742 O O . ASP A 1 97 ? -37.571 9.268 36.181 1.00 56.44 97 ASP A O 1
ATOM 746 N N . VAL A 1 98 ? -39.525 10.183 36.822 1.00 58.75 98 VAL A N 1
ATOM 747 C CA . VAL A 1 98 ? -39.634 11.256 35.844 1.00 58.75 98 VAL A CA 1
ATOM 748 C C . VAL A 1 98 ? -38.571 12.280 36.225 1.00 58.75 98 VAL A C 1
ATOM 750 O O . VAL A 1 98 ? -38.665 12.932 37.258 1.00 58.75 98 VAL A O 1
ATOM 753 N N . ILE A 1 99 ? -37.538 12.398 35.400 1.00 55.47 99 ILE A N 1
ATOM 754 C CA . ILE A 1 99 ? -36.546 13.461 35.528 1.00 55.47 99 ILE A CA 1
ATOM 755 C C . ILE A 1 99 ? -37.278 14.772 35.225 1.00 55.47 99 ILE A C 1
ATOM 757 O O . ILE A 1 99 ? -37.653 15.030 34.080 1.00 55.47 99 ILE A O 1
ATOM 761 N N . GLU A 1 100 ? -37.542 15.541 36.279 1.00 60.59 100 GLU A N 1
ATOM 762 C CA . GLU A 1 100 ? -38.226 16.829 36.255 1.00 60.59 100 GLU A CA 1
ATOM 763 C C . GLU A 1 100 ? -37.572 17.773 35.236 1.00 60.59 100 GLU A C 1
ATOM 765 O O . GLU A 1 100 ? -36.435 18.224 35.392 1.00 60.59 100 GLU A O 1
ATOM 770 N N . GLY A 1 101 ? -38.304 18.074 34.162 1.00 68.75 101 GLY A N 1
ATOM 771 C CA . GLY A 1 101 ? -37.974 19.169 33.264 1.00 68.75 101 GLY A CA 1
ATOM 772 C C . GLY A 1 101 ? -38.109 20.488 34.017 1.00 68.75 101 GLY A C 1
ATOM 773 O O . GLY A 1 101 ? -39.203 20.860 34.431 1.00 68.75 101 GLY A O 1
ATOM 774 N N . VAL A 1 102 ? -36.991 21.191 34.190 1.00 70.44 102 VAL A N 1
ATOM 775 C CA . VAL A 1 102 ? -36.942 22.571 34.684 1.00 70.44 102 VAL A CA 1
ATOM 776 C C . VAL A 1 102 ? -37.883 23.448 33.849 1.00 70.44 102 VAL A C 1
ATOM 778 O O . VAL A 1 102 ? -37.665 23.646 32.655 1.00 70.44 102 VAL A O 1
ATOM 781 N N . VAL A 1 103 ? -38.924 23.987 34.489 1.00 66.25 103 VAL A N 1
ATOM 782 C CA . VAL A 1 103 ? -39.813 25.008 33.921 1.00 66.25 103 VAL A CA 1
ATOM 783 C C . VAL A 1 103 ? -39.420 26.349 34.529 1.00 66.25 103 VAL A C 1
ATOM 785 O O . VAL A 1 103 ? -39.753 26.634 35.678 1.00 66.25 103 VAL A O 1
ATOM 788 N N . ILE A 1 104 ? -38.708 27.177 33.767 1.00 65.25 104 ILE A N 1
ATOM 789 C CA . ILE A 1 104 ? -38.496 28.581 34.132 1.00 65.25 104 ILE A CA 1
ATOM 790 C C . ILE A 1 104 ? -39.778 29.330 33.764 1.00 65.25 104 ILE A C 1
ATOM 792 O O . ILE A 1 104 ? -40.134 29.399 32.590 1.00 65.25 104 ILE A O 1
ATOM 796 N N . ARG A 1 105 ? -40.506 29.842 34.761 1.00 66.06 105 ARG A N 1
ATOM 797 C CA . ARG A 1 105 ? -41.574 30.821 34.527 1.00 66.06 105 ARG A CA 1
ATOM 798 C C . ARG A 1 105 ? -40.969 32.211 34.666 1.00 66.06 105 ARG A C 1
ATOM 800 O O . ARG A 1 105 ? -40.466 32.541 35.736 1.00 66.06 105 ARG A O 1
ATOM 807 N N . GLU A 1 106 ? -41.015 32.992 33.593 1.00 65.38 106 GLU A N 1
ATOM 808 C CA . GLU A 1 106 ? -40.807 34.437 33.666 1.00 65.38 106 GLU A CA 1
ATOM 809 C C . GLU A 1 106 ? -41.933 35.054 34.504 1.00 65.38 106 GLU A C 1
ATOM 811 O O . GLU A 1 106 ? -43.114 34.765 34.301 1.00 65.38 106 GLU A O 1
ATOM 816 N N . VAL A 1 107 ? -41.542 35.837 35.506 1.00 65.56 107 VAL A N 1
ATOM 817 C CA . VAL A 1 107 ? -42.441 36.637 36.334 1.00 65.56 107 VAL A CA 1
ATOM 818 C C . VAL A 1 107 ? -42.509 38.010 35.673 1.00 65.56 107 VAL A C 1
ATOM 820 O O . VAL A 1 107 ? -41.513 38.727 35.681 1.00 65.56 107 VAL A O 1
ATOM 823 N N . ASP A 1 108 ? -43.651 38.366 35.080 1.00 57.84 108 ASP A N 1
ATOM 824 C CA . ASP A 1 108 ? -43.912 39.747 34.662 1.00 57.84 108 ASP A CA 1
ATOM 825 C C . ASP A 1 108 ? -44.161 40.599 35.918 1.00 57.84 108 ASP A C 1
ATOM 827 O O . ASP A 1 108 ? -45.176 40.454 36.603 1.00 57.84 108 ASP A O 1
ATOM 831 N N . GLU A 1 109 ? -43.209 41.474 36.240 1.00 63.84 109 GLU A N 1
ATOM 832 C CA . GLU A 1 109 ? -43.207 42.365 37.410 1.00 63.84 109 GLU A CA 1
ATOM 833 C C . GLU A 1 109 ? -44.073 43.633 37.226 1.00 63.84 109 GLU A C 1
ATOM 835 O O . GLU A 1 109 ? -43.670 44.712 37.655 1.00 63.84 109 GLU A O 1
ATOM 840 N N . ASP A 1 110 ? -45.252 43.561 36.594 1.00 61.22 110 ASP A N 1
ATOM 841 C CA . ASP A 1 110 ? -45.984 44.792 36.216 1.00 61.22 110 ASP A CA 1
ATOM 842 C C . ASP A 1 110 ? -47.467 44.841 36.612 1.00 61.22 110 ASP A C 1
ATOM 844 O O . ASP A 1 110 ? -48.317 45.358 35.885 1.00 61.22 110 ASP A O 1
ATOM 848 N N . SER A 1 111 ? -47.818 44.323 37.793 1.00 58.47 111 SER A N 1
ATOM 849 C CA . SER A 1 111 ? -49.207 44.399 38.273 1.00 58.47 111 SER A CA 1
ATOM 850 C C . SER A 1 111 ? -49.395 44.806 39.732 1.00 58.47 111 SER A C 1
ATOM 852 O O . SER A 1 111 ? -50.431 44.477 40.301 1.00 58.47 111 SER A O 1
ATOM 854 N N . ASP A 1 112 ? -48.465 45.564 40.325 1.00 57.00 112 ASP A N 1
ATOM 855 C CA . ASP A 1 112 ? -48.672 46.156 41.662 1.00 57.00 112 ASP A CA 1
ATOM 856 C C . ASP A 1 112 ? -48.660 47.692 41.645 1.00 57.00 112 ASP A C 1
ATOM 858 O O . ASP A 1 112 ? -48.023 48.385 42.439 1.00 57.00 112 ASP A O 1
ATOM 862 N N . ARG A 1 113 ? -49.393 48.243 40.672 1.00 61.81 113 ARG A N 1
ATOM 863 C CA . ARG A 1 113 ? -49.715 49.667 40.597 1.00 61.81 113 ARG A CA 1
ATOM 864 C C . ARG A 1 113 ? -51.221 49.846 40.440 1.00 61.81 113 ARG A C 1
ATOM 866 O O . ARG A 1 113 ? -51.694 50.105 39.333 1.00 61.81 113 ARG A O 1
ATOM 873 N N . ARG A 1 114 ? -51.974 49.723 41.539 1.00 51.25 114 ARG A N 1
ATOM 874 C CA . ARG A 1 114 ? -53.298 50.350 41.680 1.00 51.25 114 ARG A CA 1
ATOM 875 C C . ARG A 1 114 ? -53.786 50.438 43.116 1.00 51.25 114 ARG A C 1
ATOM 877 O O . ARG A 1 114 ? -53.775 49.401 43.803 1.00 51.25 114 ARG A O 1
#

Radius of gyration: 44.65 Å; chains: 1; bounding box: 127×58×82 Å

Sequence (114 aa):
MSFDPGPYRRQAGTPGVKPPGLLAKAFAVVAAVTIAIVALMFSVVVFAIALAVGVIVWGWLWWKMRALRKQMESDPQFQEMRRRAQGRSSETGASGDVIEGVVIREVDEDSDRR

Secondary structure (DSSP, 8-state):
-----------------PPPPHHHHHHHHHHHHHHHHHHHHHHHHHHHHHHHHHHHHHHHHHHHHHHHHHHHHH-HHHHHHHHHHHHHHTT--S--------------------

pLDDT: mean 74.89, std 15.36, range [49.22, 97.19]

Organism: NCBI:txid2067960

Foldseek 3Di:
DDDDPDDPPPPPPPPDPPPDPPVSVVVVVVVVVVVVVVVVVVVVVVVVVVVVVVVVVVVVVVVVVVCVVVVCVVPVVNVVVVVVVVVVVVVCPDDDPPPDDDDDDDDDPPPPDD